Protein AF-A0A5C7HMF5-F1 (afdb_monomer_lite)

Radius of gyration: 19.84 Å; chains: 1; bounding box: 67×39×53 Å

Secondary structure (DSSP, 8-state):
-------------------------------------HHHHHHHHHHHHHHHHHHHHHHH---TTS-SHHHHHHHHHTT----HHHHHHHHHHHHHTT-HHHHHHHHHHHHHTSSSPPPHHHHHHHHHHHHHHT-HHHHHHHHHHHH--

Sequence (149 aa):
MKLVRLSSILHSIKSHFGLRNSLGVSSYSTTTATAERRGLTLTNKKWRNSMRLIYRKISLIGDPTVSIMPVLDQWVQDGGAIDKETLQVMIKELRSYKRFAHALQMSMWMTDQQFFMPSASDAAVRLDLISKVQGIEQAEDYFNSIQKN

Structure (mmCIF, N/CA/C/O backbone):
data_AF-A0A5C7HMF5-F1
#
_entry.id   AF-A0A5C7HMF5-F1
#
loop_
_atom_site.group_PDB
_atom_site.id
_atom_site.type_symbol
_atom_site.label_atom_id
_atom_site.label_alt_id
_atom_site.label_comp_id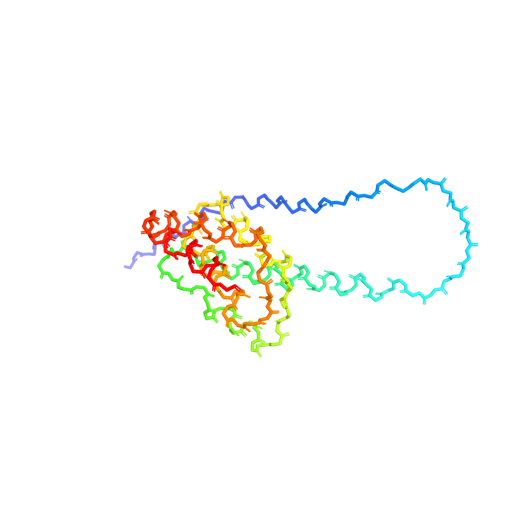
_atom_site.label_asym_id
_atom_site.label_entity_id
_atom_site.label_seq_id
_atom_site.pdbx_PDB_ins_code
_atom_site.Cartn_x
_atom_site.Cartn_y
_atom_site.Cartn_z
_atom_site.occupancy
_atom_site.B_iso_or_equiv
_atom_site.auth_seq_id
_atom_site.auth_comp_id
_atom_site.auth_asym_id
_atom_site.auth_atom_id
_atom_site.pdbx_PDB_model_num
ATOM 1 N N . MET A 1 1 ? -30.387 -2.457 -34.896 1.00 38.00 1 MET A N 1
ATOM 2 C CA . MET A 1 1 ? -29.025 -2.407 -34.320 1.00 38.00 1 MET A CA 1
ATOM 3 C C . MET A 1 1 ? -28.721 -0.969 -33.919 1.00 38.00 1 MET A C 1
ATOM 5 O O . MET A 1 1 ? -28.674 -0.116 -34.792 1.00 38.00 1 MET A O 1
ATOM 9 N N . LYS A 1 2 ? -28.614 -0.668 -32.618 1.00 31.98 2 LYS A N 1
ATOM 10 C CA . LYS A 1 2 ? -28.229 0.664 -32.122 1.00 31.98 2 LYS A CA 1
ATOM 11 C C . LYS A 1 2 ? -26.793 0.577 -31.612 1.00 31.98 2 LYS A C 1
ATOM 13 O O . LYS A 1 2 ? -26.534 -0.145 -30.656 1.00 31.98 2 LYS A O 1
ATOM 18 N N . LEU A 1 3 ? -25.875 1.280 -32.270 1.00 34.47 3 LEU A N 1
ATOM 19 C CA . LEU A 1 3 ? -24.513 1.470 -31.781 1.00 34.47 3 LEU A CA 1
ATOM 20 C C . LEU A 1 3 ? -24.549 2.551 -30.700 1.00 34.47 3 LEU A C 1
ATOM 22 O O . LEU A 1 3 ? -24.778 3.726 -30.987 1.00 34.47 3 LEU A O 1
ATOM 26 N N . VAL A 1 4 ? -24.365 2.138 -29.448 1.00 40.22 4 VAL A N 1
ATOM 27 C CA . VAL A 1 4 ? -24.187 3.046 -28.315 1.00 40.22 4 VAL A CA 1
ATOM 28 C C . VAL A 1 4 ? -22.772 3.614 -28.403 1.00 40.22 4 VAL A C 1
ATOM 30 O O . VAL A 1 4 ? -21.789 2.884 -28.295 1.00 40.22 4 VAL A O 1
ATOM 33 N N . ARG A 1 5 ? -22.665 4.926 -28.633 1.00 36.88 5 ARG A N 1
ATOM 34 C CA . ARG A 1 5 ? -21.407 5.666 -28.503 1.00 36.88 5 ARG A CA 1
ATOM 35 C C . ARG A 1 5 ? -21.054 5.765 -27.020 1.00 36.88 5 ARG A C 1
ATOM 37 O O . ARG A 1 5 ? -21.736 6.460 -26.276 1.00 36.88 5 ARG A O 1
ATOM 44 N N . LEU A 1 6 ? -19.981 5.099 -26.607 1.00 34.31 6 LEU A N 1
ATOM 45 C CA . LEU A 1 6 ? -19.361 5.317 -25.303 1.00 34.31 6 LEU A CA 1
ATOM 46 C C . LEU A 1 6 ? -18.400 6.505 -25.420 1.00 34.31 6 LEU A C 1
ATOM 48 O O . LEU A 1 6 ? -17.273 6.376 -25.891 1.00 34.31 6 LEU A O 1
ATOM 52 N N . SER A 1 7 ? -18.872 7.689 -25.035 1.00 33.53 7 SER A N 1
ATOM 53 C CA . SER A 1 7 ? -18.020 8.855 -24.812 1.00 33.53 7 SER A CA 1
ATOM 54 C C . SER A 1 7 ? -17.312 8.701 -23.465 1.00 33.53 7 SER A C 1
ATOM 56 O O . SER A 1 7 ? -17.879 9.004 -22.415 1.00 33.53 7 SER A O 1
ATOM 58 N N . SER A 1 8 ? -16.077 8.207 -23.485 1.00 39.16 8 SER A N 1
ATOM 59 C CA . SER A 1 8 ? -15.245 8.096 -22.286 1.00 39.16 8 SER A CA 1
ATOM 60 C C . SER A 1 8 ? -14.715 9.471 -21.884 1.00 39.16 8 SER A C 1
ATOM 62 O O . SER A 1 8 ? -13.862 10.051 -22.557 1.00 39.16 8 SER A O 1
ATOM 64 N N . ILE A 1 9 ? -15.229 9.989 -20.770 1.00 38.09 9 ILE A N 1
ATOM 65 C CA . ILE A 1 9 ? -14.771 11.218 -20.121 1.00 38.09 9 ILE A CA 1
ATOM 66 C C . ILE A 1 9 ? -13.374 10.958 -19.540 1.00 38.09 9 ILE A C 1
ATOM 68 O O . ILE A 1 9 ? -13.225 10.421 -18.441 1.00 38.09 9 ILE A O 1
ATOM 72 N N . LEU A 1 10 ? -12.337 11.328 -20.293 1.00 34.19 10 LEU A N 1
ATOM 73 C CA . LEU A 1 10 ? -10.957 11.359 -19.814 1.00 34.19 10 LEU A CA 1
ATOM 74 C C . LEU A 1 10 ? -10.835 12.424 -18.720 1.00 34.19 10 LEU A C 1
ATOM 76 O O . LEU A 1 10 ? -10.772 13.619 -19.003 1.00 34.19 10 LEU A O 1
ATOM 80 N N . HIS A 1 11 ? -10.792 11.993 -17.461 1.00 35.19 11 HIS A N 1
ATOM 81 C CA . HIS A 1 11 ? -10.411 12.881 -16.372 1.00 35.19 11 HIS A CA 1
ATOM 82 C C . HIS A 1 11 ? -8.910 13.170 -16.467 1.00 35.19 11 HIS A C 1
ATOM 84 O O . HIS A 1 11 ? -8.079 12.267 -16.559 1.00 35.19 11 HIS A O 1
ATOM 90 N N . SER A 1 12 ? -8.595 14.464 -16.490 1.00 35.22 12 SER A N 1
ATOM 91 C CA . SER A 1 12 ? -7.256 15.041 -16.576 1.00 35.22 12 SER A CA 1
ATOM 92 C C . SER A 1 12 ? -6.298 14.429 -15.547 1.00 35.22 12 SER A C 1
ATOM 94 O O . SER A 1 12 ? -6.429 14.632 -14.339 1.00 35.22 12 SER A O 1
ATOM 96 N N . ILE A 1 13 ? -5.308 13.683 -16.042 1.00 44.62 13 ILE A N 1
ATOM 97 C CA . ILE A 1 13 ? -4.207 13.119 -15.257 1.00 44.62 13 ILE A CA 1
ATOM 98 C C . ILE A 1 13 ? -3.181 14.237 -15.047 1.00 44.62 13 ILE A C 1
ATOM 100 O O . ILE A 1 13 ? -2.216 14.377 -15.800 1.00 44.62 13 ILE A O 1
ATOM 104 N N . LYS A 1 14 ? -3.404 15.078 -14.035 1.00 36.09 14 LYS A N 1
ATOM 105 C CA . LYS A 1 14 ? -2.409 16.057 -13.588 1.00 36.09 14 LYS A CA 1
ATOM 106 C C . LYS A 1 14 ? -1.314 15.305 -12.829 1.00 36.09 14 LYS A C 1
ATOM 108 O O . LYS A 1 14 ? -1.469 14.984 -11.655 1.00 36.09 14 LYS A O 1
ATOM 113 N N . SER A 1 15 ? -0.220 14.985 -13.518 1.00 38.25 15 SER A N 1
ATOM 114 C CA . SER A 1 15 ? 0.941 14.293 -12.953 1.00 38.25 15 SER A CA 1
ATOM 115 C C . SER A 1 15 ? 1.633 15.168 -11.903 1.00 38.25 15 SER A C 1
ATOM 117 O O . SER A 1 15 ? 2.471 16.004 -12.238 1.00 38.25 15 SER A O 1
ATOM 119 N N . HIS A 1 16 ? 1.303 14.973 -10.629 1.00 39.12 16 HIS A N 1
ATOM 120 C CA . HIS A 1 16 ? 1.986 15.611 -9.503 1.00 39.12 16 HIS A CA 1
ATOM 121 C C . HIS A 1 16 ? 3.164 14.741 -9.030 1.00 39.12 16 HIS A C 1
ATOM 123 O O . HIS A 1 16 ? 3.322 14.465 -7.843 1.00 39.12 16 HIS A O 1
ATOM 129 N N . PHE A 1 17 ? 4.005 14.303 -9.973 1.00 45.62 17 PHE A N 1
ATOM 130 C CA . PHE A 1 17 ? 5.252 13.579 -9.703 1.00 45.62 17 PHE A CA 1
ATOM 131 C C . PHE A 1 17 ? 6.327 14.579 -9.232 1.00 45.62 17 PHE A C 1
ATOM 133 O O . PHE A 1 17 ? 7.325 14.842 -9.898 1.00 45.62 17 PHE A O 1
ATOM 140 N N . GLY A 1 18 ? 6.074 15.217 -8.089 1.00 38.62 18 GLY A N 1
ATOM 141 C CA . GLY A 1 18 ? 7.021 16.094 -7.411 1.00 38.62 18 GLY A CA 1
ATOM 142 C C . GLY A 1 18 ? 7.997 15.259 -6.593 1.00 38.62 18 GLY A C 1
ATOM 143 O O . GLY A 1 18 ? 7.771 15.035 -5.406 1.00 38.62 18 GLY A O 1
ATOM 144 N N . LEU A 1 19 ? 9.070 14.781 -7.224 1.00 40.47 19 LEU A N 1
ATOM 145 C CA . LEU A 1 19 ? 10.213 14.231 -6.499 1.00 40.47 19 LEU A CA 1
ATOM 146 C C . LEU A 1 19 ? 10.908 15.383 -5.760 1.00 40.47 19 LEU A C 1
ATOM 148 O O . LEU A 1 19 ? 11.468 16.298 -6.363 1.00 40.47 19 LEU A O 1
ATOM 152 N N . ARG A 1 20 ? 10.806 15.350 -4.431 1.00 30.55 20 ARG A N 1
ATOM 153 C CA . ARG A 1 20 ? 11.464 16.258 -3.491 1.00 30.55 20 ARG A CA 1
ATOM 154 C C . ARG A 1 20 ? 12.972 15.999 -3.524 1.00 30.55 20 ARG A C 1
ATOM 156 O O . ARG A 1 20 ? 13.474 15.198 -2.746 1.00 30.55 20 ARG A O 1
ATOM 163 N N . ASN A 1 21 ? 13.696 16.704 -4.385 1.00 33.53 21 ASN A N 1
ATOM 164 C CA . ASN A 1 21 ? 15.145 16.829 -4.251 1.00 33.53 21 ASN A CA 1
ATOM 165 C C . ASN A 1 21 ? 15.426 17.903 -3.191 1.00 33.53 21 ASN A C 1
ATOM 167 O O . ASN A 1 21 ? 15.380 19.095 -3.476 1.00 33.53 21 ASN A O 1
ATOM 171 N N . SER A 1 22 ? 15.673 17.483 -1.951 1.00 39.97 22 SER A N 1
ATOM 172 C CA . SER A 1 22 ? 16.262 18.335 -0.916 1.00 39.97 22 SER A CA 1
ATOM 173 C C . SER A 1 22 ? 17.746 18.009 -0.839 1.00 39.97 22 SER A C 1
ATOM 175 O O . SER A 1 22 ? 18.133 17.072 -0.157 1.00 39.97 22 SER A O 1
ATOM 177 N N . LEU A 1 23 ? 18.559 18.764 -1.573 1.00 38.56 23 LEU A N 1
ATOM 178 C CA . LEU A 1 23 ? 19.998 18.869 -1.352 1.00 38.56 23 LEU A CA 1
ATOM 179 C C . LEU A 1 23 ? 20.384 20.312 -1.674 1.00 38.56 23 LEU A C 1
ATOM 181 O O . LEU A 1 23 ? 20.648 20.666 -2.821 1.00 38.56 23 LEU A O 1
ATOM 185 N N . GLY A 1 24 ? 20.355 21.158 -0.645 1.00 48.91 24 GLY A N 1
ATOM 186 C CA . GLY A 1 24 ? 21.153 22.372 -0.659 1.00 48.91 24 GLY A CA 1
ATOM 187 C C . GLY A 1 24 ? 22.611 21.939 -0.651 1.00 48.91 24 GLY A C 1
ATOM 188 O O . GLY A 1 24 ? 23.079 21.389 0.340 1.00 48.91 24 GLY A O 1
ATOM 189 N N . VAL A 1 25 ? 23.309 22.134 -1.765 1.00 42.47 25 VAL A N 1
ATOM 190 C CA . VAL A 1 25 ? 24.764 22.028 -1.807 1.00 42.47 25 VAL A CA 1
ATOM 191 C C . VAL A 1 25 ? 25.291 23.276 -2.489 1.00 42.47 25 VAL A C 1
ATOM 193 O O . VAL A 1 25 ? 24.978 23.579 -3.639 1.00 42.47 25 VAL A O 1
ATOM 196 N N . SER A 1 26 ? 26.025 24.014 -1.666 1.00 42.06 26 SER A N 1
ATOM 197 C CA . SER A 1 26 ? 26.725 25.259 -1.921 1.00 42.06 26 SER A CA 1
ATOM 198 C C . SER A 1 26 ? 27.609 25.194 -3.166 1.00 42.06 26 SER A C 1
ATOM 200 O O . SER A 1 26 ? 28.253 24.184 -3.452 1.00 42.06 26 SER A O 1
ATOM 202 N N . SER A 1 27 ? 27.644 26.304 -3.894 1.00 41.56 27 SER A N 1
ATOM 203 C CA . SER A 1 27 ? 28.477 26.523 -5.064 1.00 41.56 27 SER A CA 1
ATOM 204 C C . SER A 1 27 ? 29.955 26.634 -4.691 1.00 41.56 27 SER A C 1
ATOM 206 O O . SER A 1 27 ? 30.395 27.656 -4.170 1.00 41.56 27 SER A O 1
ATOM 208 N N . TYR A 1 28 ? 30.745 25.646 -5.088 1.00 36.12 28 TYR A N 1
ATOM 209 C CA . TYR A 1 28 ? 32.050 25.911 -5.680 1.00 36.12 28 TYR A CA 1
ATOM 210 C C . TYR A 1 28 ? 32.293 24.887 -6.787 1.00 36.12 28 TYR A C 1
ATOM 212 O O . TYR A 1 28 ? 32.192 23.678 -6.599 1.00 36.12 28 TYR A O 1
ATOM 220 N N . SER A 1 29 ? 32.530 25.406 -7.988 1.00 42.31 29 SER A N 1
ATOM 221 C CA . SER A 1 29 ? 32.950 24.613 -9.134 1.00 42.31 29 SER A CA 1
ATOM 222 C C . SER A 1 29 ? 34.463 24.469 -9.088 1.00 42.31 29 SER A C 1
ATOM 224 O O . SER A 1 29 ? 35.183 25.461 -8.994 1.00 42.31 29 SER A O 1
ATOM 226 N N . THR A 1 30 ? 34.953 23.243 -9.226 1.00 35.41 30 THR A N 1
ATOM 227 C CA . THR A 1 30 ? 36.311 22.988 -9.707 1.00 35.41 30 THR A CA 1
ATOM 228 C C . THR A 1 30 ? 36.239 21.861 -10.728 1.00 35.41 30 THR A C 1
ATOM 230 O O . THR A 1 30 ? 35.710 20.781 -10.477 1.00 35.41 30 THR A O 1
ATOM 233 N N . THR A 1 31 ? 36.680 22.184 -11.935 1.00 48.66 31 THR A N 1
ATOM 234 C CA . THR A 1 31 ? 36.706 21.359 -13.141 1.00 48.66 31 THR A CA 1
ATOM 235 C C . THR A 1 31 ? 37.789 20.286 -13.062 1.00 48.66 31 THR A C 1
ATOM 237 O O . THR A 1 31 ? 38.942 20.669 -12.929 1.00 48.66 31 THR A O 1
ATOM 240 N N . THR A 1 32 ? 37.468 18.998 -13.267 1.00 36.53 32 THR A N 1
ATOM 241 C CA . THR A 1 32 ? 38.287 18.081 -14.100 1.00 36.53 32 THR A CA 1
ATOM 242 C C . THR A 1 32 ? 37.575 16.756 -14.430 1.00 36.53 32 THR A C 1
ATOM 244 O O . THR A 1 32 ? 36.872 16.201 -13.595 1.00 36.53 32 THR A O 1
ATOM 247 N N . ALA A 1 33 ? 37.846 16.267 -15.648 1.00 31.28 33 ALA A N 1
ATOM 248 C CA . ALA A 1 33 ? 37.715 14.904 -16.188 1.00 31.28 33 ALA A CA 1
ATOM 249 C C . ALA A 1 33 ? 36.317 14.277 -16.424 1.00 31.28 33 ALA A C 1
ATOM 251 O O . ALA A 1 33 ? 35.602 13.804 -15.545 1.00 31.28 33 ALA A O 1
ATOM 252 N N . THR A 1 34 ? 36.003 14.217 -17.717 1.00 43.94 34 THR A N 1
ATOM 253 C CA . THR A 1 34 ? 34.952 13.473 -18.414 1.00 43.94 34 THR A CA 1
ATOM 254 C C . THR A 1 34 ? 35.155 11.957 -18.326 1.00 43.94 34 THR A C 1
ATOM 256 O O . THR A 1 34 ? 36.221 11.492 -18.710 1.00 43.94 34 THR A O 1
ATOM 259 N N . ALA A 1 35 ? 34.101 11.218 -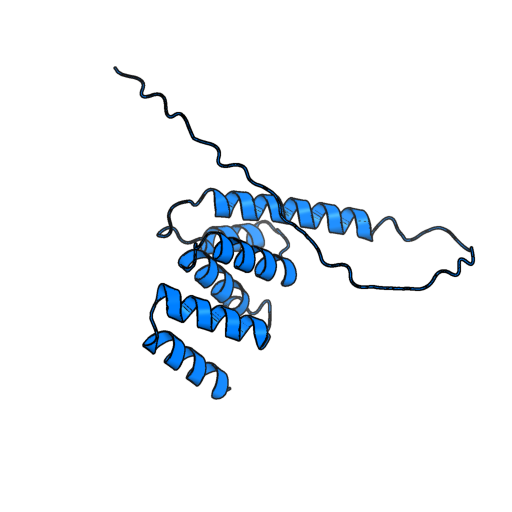17.940 1.00 42.38 35 ALA A N 1
ATOM 260 C CA . ALA A 1 35 ? 33.553 10.034 -18.641 1.00 42.38 35 ALA A CA 1
ATOM 261 C C . ALA A 1 35 ? 32.872 9.010 -17.705 1.00 42.38 35 ALA A C 1
ATOM 263 O O . ALA A 1 35 ? 33.300 7.873 -17.669 1.00 42.38 35 ALA A O 1
ATOM 264 N N . GLU A 1 36 ? 31.775 9.345 -17.003 1.00 43.06 36 GLU A N 1
ATOM 265 C CA . GLU A 1 36 ? 30.965 8.289 -16.334 1.00 43.06 36 GLU A CA 1
ATOM 266 C C . GLU A 1 36 ? 29.485 8.644 -16.050 1.00 43.06 36 GLU A C 1
ATOM 268 O O . GLU A 1 36 ? 28.758 7.907 -15.391 1.00 43.06 36 GLU A O 1
ATOM 273 N N . ARG A 1 37 ? 28.949 9.748 -16.597 1.00 44.88 37 ARG A N 1
ATOM 274 C CA . ARG A 1 37 ? 27.558 10.185 -16.307 1.00 44.88 37 ARG A CA 1
ATOM 275 C C . ARG A 1 37 ? 26.456 9.594 -17.198 1.00 44.88 37 ARG A C 1
ATOM 277 O O . ARG A 1 37 ? 25.280 9.867 -16.961 1.00 44.88 37 ARG A O 1
ATOM 284 N N . ARG A 1 38 ? 26.782 8.808 -18.231 1.00 45.19 38 ARG A N 1
ATOM 285 C CA . ARG A 1 38 ? 25.774 8.318 -19.201 1.00 45.19 38 ARG A CA 1
ATOM 286 C C . ARG A 1 38 ? 24.952 7.117 -18.703 1.00 45.19 38 ARG A C 1
ATOM 288 O O . ARG A 1 38 ? 23.845 6.923 -19.194 1.00 45.19 38 ARG A O 1
ATOM 295 N N . GLY A 1 39 ? 25.434 6.362 -17.711 1.00 43.50 39 GLY A N 1
ATOM 296 C CA . GLY A 1 39 ? 24.738 5.175 -17.189 1.00 43.50 39 GLY A CA 1
ATOM 297 C C . GLY A 1 39 ? 23.493 5.487 -16.345 1.00 43.50 39 GLY A C 1
ATOM 298 O O . GLY A 1 39 ? 22.443 4.883 -16.550 1.00 43.50 39 GLY A O 1
ATOM 299 N N . LEU A 1 40 ? 23.566 6.476 -15.442 1.00 43.62 40 LEU A N 1
ATOM 300 C CA . LEU A 1 40 ? 22.479 6.776 -14.493 1.00 43.62 40 LEU A CA 1
ATOM 301 C C . LEU A 1 40 ? 21.220 7.394 -15.132 1.00 43.62 40 LEU A C 1
ATOM 303 O O . LEU A 1 40 ? 20.115 7.223 -14.620 1.00 43.62 40 LEU A O 1
ATOM 307 N N . THR A 1 41 ? 21.351 8.143 -16.230 1.00 46.19 41 THR A N 1
ATOM 308 C CA . THR A 1 41 ? 20.203 8.837 -16.847 1.00 46.19 41 THR A CA 1
ATOM 309 C C . THR A 1 41 ? 19.336 7.895 -17.681 1.00 46.19 41 THR A C 1
ATOM 311 O O . THR A 1 41 ? 18.110 8.036 -17.694 1.00 46.19 41 THR A O 1
ATOM 314 N N . LEU A 1 42 ? 19.956 6.915 -18.347 1.00 50.38 42 LEU A N 1
ATOM 315 C CA . LEU A 1 42 ? 19.275 5.901 -19.154 1.00 50.38 42 LEU A CA 1
ATOM 316 C C . LEU A 1 42 ? 18.511 4.911 -18.279 1.00 50.38 42 LEU A C 1
ATOM 318 O O . LEU A 1 42 ? 17.356 4.610 -18.585 1.00 50.38 42 LEU A O 1
ATOM 322 N N . THR A 1 43 ? 19.108 4.470 -17.167 1.00 51.47 43 THR A N 1
ATOM 323 C CA . THR A 1 43 ? 18.419 3.621 -16.193 1.00 51.47 43 THR A CA 1
ATOM 324 C C . THR A 1 43 ? 17.242 4.388 -15.604 1.00 51.47 43 THR A C 1
ATOM 326 O O . THR A 1 43 ? 16.107 3.964 -15.791 1.00 51.47 43 THR A O 1
ATOM 329 N N . ASN A 1 44 ? 17.452 5.572 -15.015 1.00 57.06 44 ASN A N 1
ATOM 330 C CA . ASN A 1 44 ? 16.383 6.361 -14.382 1.00 57.06 44 ASN A CA 1
ATOM 331 C C . ASN A 1 44 ? 15.215 6.669 -15.346 1.00 57.06 44 ASN A C 1
ATOM 333 O O . ASN A 1 44 ? 14.048 6.533 -14.982 1.00 57.06 44 ASN A O 1
ATOM 337 N N . LYS A 1 45 ? 15.496 6.998 -16.616 1.00 62.34 45 LYS A N 1
ATOM 338 C CA . LYS A 1 45 ? 14.448 7.197 -17.634 1.00 62.34 45 LYS A CA 1
ATOM 339 C C . LYS A 1 45 ? 13.698 5.900 -17.965 1.00 62.34 45 LYS A C 1
ATOM 341 O O . LYS A 1 45 ? 12.477 5.940 -18.104 1.00 62.34 45 LYS A O 1
ATOM 346 N N . LYS A 1 46 ? 14.399 4.766 -18.072 1.00 61.16 46 LYS A N 1
ATOM 347 C CA . LYS A 1 46 ? 13.799 3.440 -18.298 1.00 61.16 46 LYS A CA 1
ATOM 348 C C . LYS A 1 46 ? 12.884 3.039 -17.135 1.00 61.16 46 LYS A C 1
ATOM 350 O O . LYS A 1 46 ? 11.751 2.647 -17.393 1.00 61.16 46 LYS A O 1
ATOM 355 N N . TRP A 1 47 ? 13.318 3.241 -15.888 1.00 56.56 47 TRP A N 1
ATOM 356 C CA . TRP A 1 47 ? 12.527 2.971 -14.678 1.00 56.56 47 TRP A CA 1
ATOM 357 C C . TRP A 1 47 ? 11.258 3.819 -14.616 1.00 56.56 47 TRP A C 1
ATOM 359 O O . TRP A 1 47 ? 10.170 3.272 -14.471 1.00 56.56 47 TRP A O 1
ATOM 369 N N . ARG A 1 48 ? 11.355 5.137 -14.849 1.00 63.94 48 ARG A N 1
ATOM 370 C CA . ARG A 1 48 ? 10.169 6.016 -14.911 1.00 63.94 48 ARG A CA 1
ATOM 371 C C . ARG A 1 48 ? 9.182 5.608 -16.004 1.00 63.94 48 ARG A C 1
ATOM 373 O O . ARG A 1 48 ? 7.974 5.753 -15.830 1.00 63.94 48 ARG A O 1
ATOM 380 N N . ASN A 1 49 ? 9.678 5.114 -17.135 1.00 70.00 49 ASN A N 1
ATOM 381 C CA . ASN A 1 49 ? 8.816 4.627 -18.207 1.00 70.00 49 ASN A CA 1
ATOM 382 C C . ASN A 1 49 ? 8.131 3.314 -17.809 1.00 70.00 49 ASN A C 1
ATOM 384 O O . ASN A 1 49 ? 6.913 3.229 -17.934 1.00 70.00 49 ASN A O 1
ATOM 388 N N . SER A 1 50 ? 8.878 2.347 -17.262 1.00 69.25 50 SER A N 1
ATOM 389 C CA . SER A 1 50 ? 8.334 1.123 -16.648 1.00 69.25 50 SER A CA 1
ATOM 390 C C . SER A 1 50 ? 7.231 1.445 -15.642 1.00 69.25 50 SER A C 1
ATOM 392 O O . SER A 1 50 ? 6.139 0.885 -15.701 1.00 69.25 50 SER A O 1
ATOM 394 N N . MET A 1 51 ? 7.487 2.437 -14.790 1.00 70.69 51 MET A N 1
ATOM 395 C CA . MET A 1 51 ? 6.563 2.914 -13.770 1.00 70.69 51 MET A CA 1
ATOM 396 C C . MET A 1 51 ? 5.243 3.374 -14.321 1.00 70.69 51 MET A C 1
ATOM 398 O O . MET A 1 51 ? 4.167 2.961 -13.898 1.00 70.69 51 MET A O 1
ATOM 402 N N . ARG A 1 52 ? 5.336 4.230 -15.328 1.00 74.31 52 ARG A N 1
ATOM 403 C CA . ARG A 1 52 ? 4.167 4.785 -15.970 1.00 74.31 52 ARG A CA 1
ATOM 404 C C . ARG A 1 52 ? 3.358 3.700 -16.672 1.00 74.31 52 ARG A C 1
ATOM 406 O O . ARG A 1 52 ? 2.141 3.822 -16.744 1.00 74.31 52 ARG A O 1
ATOM 413 N N . LEU A 1 53 ? 4.009 2.658 -17.189 1.00 79.69 53 LEU A N 1
ATOM 414 C CA . LEU A 1 53 ? 3.338 1.547 -17.859 1.00 79.69 53 LEU A CA 1
ATOM 415 C C . LEU A 1 53 ? 2.567 0.672 -16.869 1.00 79.69 53 LEU A C 1
ATOM 417 O O . LEU A 1 53 ? 1.381 0.432 -17.098 1.00 79.69 53 LEU A O 1
ATOM 421 N N . ILE A 1 54 ? 3.194 0.246 -15.769 1.00 80.06 54 ILE A N 1
ATOM 422 C CA . ILE A 1 54 ? 2.516 -0.582 -14.763 1.00 80.06 54 ILE A CA 1
ATOM 423 C C . ILE A 1 54 ? 1.413 0.207 -14.051 1.00 80.06 54 ILE A C 1
ATOM 425 O O . ILE A 1 54 ? 0.284 -0.271 -13.949 1.00 80.06 54 ILE A O 1
ATOM 429 N N . TYR A 1 55 ? 1.675 1.470 -13.699 1.00 77.94 55 TYR A N 1
ATOM 430 C CA . TYR A 1 55 ? 0.663 2.347 -13.121 1.00 77.94 55 TYR A CA 1
ATOM 431 C C . TYR A 1 55 ? -0.510 2.560 -14.076 1.00 77.94 55 TYR A C 1
ATOM 433 O O . TYR A 1 55 ? -1.661 2.520 -13.658 1.00 77.94 55 TYR A O 1
ATOM 441 N N . ARG A 1 56 ? -0.258 2.728 -15.382 1.00 79.56 56 ARG A N 1
ATOM 442 C CA . ARG A 1 56 ? -1.333 2.842 -16.376 1.00 79.56 56 ARG A CA 1
ATOM 443 C C . ARG A 1 56 ? -2.172 1.567 -16.444 1.00 79.56 56 ARG A C 1
ATOM 445 O O . ARG A 1 56 ? -3.390 1.682 -16.506 1.00 79.56 56 ARG A O 1
ATOM 452 N N . LYS A 1 57 ? -1.560 0.378 -16.397 1.00 80.00 57 LYS A N 1
ATOM 453 C CA . LYS A 1 57 ? -2.297 -0.899 -16.344 1.00 80.00 57 LYS A CA 1
ATOM 454 C C . LYS A 1 57 ? -3.185 -0.979 -15.095 1.00 80.00 57 LYS A C 1
ATOM 456 O O . LYS A 1 57 ? -4.363 -1.286 -15.214 1.00 80.00 57 LYS A O 1
ATOM 461 N N . ILE A 1 58 ? -2.651 -0.620 -13.928 1.00 79.31 58 ILE A N 1
ATOM 462 C CA . ILE A 1 58 ? -3.382 -0.621 -12.648 1.00 79.31 58 ILE A CA 1
ATOM 463 C C . ILE A 1 58 ? -4.479 0.457 -12.616 1.00 79.31 58 ILE A C 1
ATOM 465 O O . ILE A 1 58 ? -5.573 0.245 -12.100 1.00 79.31 58 ILE A O 1
ATOM 469 N N . SER A 1 59 ? -4.216 1.624 -13.199 1.00 73.44 59 SER A N 1
ATOM 470 C CA . SER A 1 59 ? -5.167 2.733 -13.276 1.00 73.44 59 SER A CA 1
ATOM 471 C C . SER A 1 59 ? -6.375 2.385 -14.151 1.00 73.44 59 SER A C 1
ATOM 473 O O . SER A 1 59 ? -7.496 2.739 -13.790 1.00 73.44 59 SER A O 1
ATOM 475 N N . LEU A 1 60 ? -6.164 1.629 -15.240 1.00 75.06 60 LEU A N 1
ATOM 476 C CA . LEU A 1 60 ? -7.234 1.106 -16.100 1.00 75.06 60 LEU A CA 1
ATOM 477 C C . LEU A 1 60 ? -8.151 0.113 -15.380 1.00 75.06 60 LEU A C 1
ATOM 479 O O . LEU A 1 60 ? -9.314 -0.017 -15.758 1.00 75.06 60 LEU A O 1
ATOM 483 N N . ILE A 1 61 ? -7.655 -0.548 -14.333 1.00 77.12 61 ILE A N 1
ATOM 484 C CA . ILE A 1 61 ? -8.485 -1.329 -13.420 1.00 77.12 61 ILE A CA 1
ATOM 485 C C . ILE A 1 61 ? -9.255 -0.322 -12.563 1.00 77.12 61 ILE A C 1
ATOM 487 O O . ILE A 1 61 ? -8.824 0.066 -11.486 1.00 77.12 61 ILE A O 1
ATOM 491 N N . GLY A 1 62 ? -10.341 0.224 -13.105 1.00 64.50 62 GLY A N 1
ATOM 492 C CA . GLY A 1 62 ? -11.184 1.201 -12.409 1.00 64.50 62 GLY A CA 1
ATOM 493 C C . GLY A 1 62 ? -12.075 0.564 -11.343 1.00 64.50 62 GLY A C 1
ATOM 494 O O . GLY A 1 62 ? -12.504 1.249 -10.417 1.00 64.50 62 GLY A O 1
ATOM 495 N N . ASP A 1 63 ? -12.323 -0.739 -11.464 1.00 73.88 63 ASP A N 1
ATOM 496 C CA . ASP A 1 63 ? -13.173 -1.503 -10.561 1.00 73.88 63 ASP A CA 1
ATOM 497 C C . ASP A 1 63 ? -12.398 -1.911 -9.291 1.00 73.88 63 ASP A C 1
ATOM 499 O O . ASP A 1 63 ? -11.393 -2.613 -9.404 1.00 73.88 63 ASP A O 1
ATOM 503 N N . PRO A 1 64 ? -12.828 -1.490 -8.084 1.00 69.12 64 PRO A N 1
ATOM 504 C CA . PRO A 1 64 ? -12.197 -1.853 -6.812 1.00 69.12 64 PRO A CA 1
ATOM 505 C C . PRO A 1 64 ? -12.247 -3.345 -6.465 1.00 69.12 64 PRO A C 1
ATOM 507 O O . PRO A 1 64 ? -11.537 -3.756 -5.550 1.00 69.12 64 PRO A O 1
ATOM 510 N N . THR A 1 65 ? -13.074 -4.138 -7.150 1.00 72.50 65 THR A N 1
ATOM 511 C CA . THR A 1 65 ? -13.227 -5.581 -6.902 1.00 72.50 65 THR A CA 1
ATOM 512 C C . THR A 1 65 ? -12.181 -6.429 -7.624 1.00 72.50 65 THR A C 1
ATOM 514 O O . THR A 1 65 ? -11.928 -7.571 -7.239 1.00 72.50 65 THR A O 1
ATOM 517 N N . VAL A 1 66 ? -11.537 -5.876 -8.654 1.00 80.56 66 VAL A N 1
ATOM 518 C CA . VAL A 1 66 ? -10.553 -6.593 -9.464 1.00 80.56 66 VAL A CA 1
ATOM 519 C C . VAL A 1 66 ? -9.186 -6.526 -8.788 1.00 80.56 66 VAL A C 1
ATOM 521 O O . VAL A 1 66 ? -8.661 -5.452 -8.505 1.00 80.56 66 VAL A O 1
ATOM 524 N N . SER A 1 67 ? -8.582 -7.690 -8.546 1.00 81.56 67 SER A N 1
ATOM 525 C CA . SER A 1 67 ? -7.257 -7.767 -7.929 1.00 81.56 67 SER A CA 1
ATOM 526 C C . SER A 1 67 ? -6.164 -7.255 -8.865 1.00 81.56 67 SER A C 1
ATOM 528 O O . SER A 1 67 ? -6.079 -7.649 -10.028 1.00 81.56 67 SER A O 1
ATOM 530 N N . ILE A 1 68 ? -5.278 -6.415 -8.331 1.00 83.81 68 ILE A N 1
ATOM 531 C CA . ILE A 1 68 ? -4.083 -5.929 -9.041 1.00 83.81 68 ILE A CA 1
ATOM 532 C C . ILE A 1 68 ? -2.867 -6.840 -8.867 1.00 83.81 68 ILE A C 1
ATOM 534 O O . ILE A 1 68 ? -1.880 -6.659 -9.577 1.00 83.81 68 ILE A O 1
ATOM 538 N N . MET A 1 69 ? -2.924 -7.820 -7.958 1.00 84.81 69 MET A N 1
ATOM 539 C CA . MET A 1 69 ? -1.794 -8.719 -7.691 1.00 84.81 69 MET A CA 1
ATOM 540 C C . MET A 1 69 ? -1.337 -9.492 -8.939 1.00 84.81 69 MET A C 1
ATOM 542 O O . MET A 1 69 ? -0.149 -9.419 -9.240 1.00 84.81 69 MET A O 1
ATOM 546 N N . PRO A 1 70 ? -2.230 -10.089 -9.762 1.00 85.38 70 PRO A N 1
ATOM 547 C CA . PRO A 1 70 ? -1.807 -10.802 -10.971 1.00 85.38 70 PRO A CA 1
ATOM 548 C C . PRO A 1 70 ? -1.079 -9.908 -11.981 1.00 85.38 70 PRO A C 1
ATOM 550 O O . PRO A 1 70 ? -0.217 -10.368 -12.722 1.00 85.38 70 PRO A O 1
ATOM 553 N N . VAL A 1 71 ? -1.407 -8.611 -12.016 1.00 85.94 71 VAL A N 1
ATOM 554 C CA . VAL A 1 71 ? -0.741 -7.644 -12.900 1.00 85.94 71 VAL A CA 1
ATOM 555 C C . VAL A 1 71 ? 0.681 -7.355 -12.426 1.00 85.94 71 VAL A C 1
ATOM 557 O O . VAL A 1 71 ? 1.577 -7.208 -13.257 1.00 85.94 71 VAL A O 1
ATOM 560 N N . LEU A 1 72 ? 0.885 -7.270 -11.108 1.00 83.81 72 LEU A N 1
ATOM 561 C CA . LEU A 1 72 ? 2.206 -7.102 -10.504 1.00 83.81 72 LEU A CA 1
ATOM 562 C C . LEU A 1 72 ? 3.052 -8.367 -10.682 1.00 83.81 72 LEU A C 1
ATOM 564 O O . LEU A 1 72 ? 4.204 -8.268 -11.098 1.00 83.81 72 LEU A O 1
ATOM 568 N N . ASP A 1 73 ? 2.467 -9.543 -10.451 1.00 85.75 73 ASP A N 1
ATOM 569 C CA . ASP A 1 73 ? 3.145 -10.829 -10.627 1.00 85.75 73 ASP A CA 1
ATOM 570 C C . ASP A 1 73 ? 3.583 -11.031 -12.080 1.00 85.75 73 ASP A C 1
ATOM 572 O O . ASP A 1 73 ? 4.754 -11.307 -12.337 1.00 85.75 73 ASP A O 1
ATOM 576 N N . GLN A 1 74 ? 2.681 -10.804 -13.042 1.00 86.00 74 GLN A N 1
ATOM 577 C CA . GLN A 1 74 ? 3.012 -10.883 -14.467 1.00 86.00 74 GLN A CA 1
ATOM 578 C C . GLN A 1 74 ? 4.132 -9.905 -14.836 1.00 86.00 74 GLN A C 1
ATOM 580 O O . GLN A 1 74 ? 5.018 -10.237 -15.613 1.00 86.00 74 GLN A O 1
ATOM 585 N N . TRP A 1 75 ? 4.125 -8.697 -14.270 1.00 84.50 75 TRP A N 1
ATOM 586 C CA . TRP A 1 75 ? 5.165 -7.713 -14.549 1.00 84.50 75 TRP A CA 1
ATOM 587 C C . TRP A 1 75 ? 6.547 -8.170 -14.082 1.00 84.50 75 TRP A C 1
ATOM 589 O O . TRP A 1 75 ? 7.519 -8.008 -14.818 1.00 84.50 75 TRP A O 1
ATOM 599 N N . VAL A 1 76 ? 6.640 -8.749 -12.883 1.00 82.69 76 VAL A N 1
ATOM 600 C CA . VAL A 1 76 ? 7.898 -9.318 -12.381 1.00 82.69 76 VAL A CA 1
ATOM 601 C C . VAL A 1 76 ? 8.328 -10.515 -13.233 1.00 82.69 76 VAL A C 1
ATOM 603 O O . VAL A 1 76 ? 9.503 -10.611 -13.585 1.00 82.69 76 VAL A O 1
ATOM 606 N N . GLN A 1 77 ? 7.387 -11.383 -13.626 1.00 84.62 77 GLN A N 1
ATOM 607 C CA . GLN A 1 77 ? 7.650 -12.522 -14.518 1.00 84.62 77 GLN A CA 1
ATOM 608 C C . GLN A 1 77 ? 8.179 -12.086 -15.891 1.00 84.62 77 GLN A C 1
ATOM 610 O O . GLN A 1 77 ? 9.100 -12.707 -16.417 1.00 84.62 77 GLN A O 1
ATOM 615 N N . ASP A 1 78 ? 7.673 -10.978 -16.434 1.00 83.25 78 ASP A N 1
ATOM 616 C CA . ASP A 1 78 ? 8.127 -10.388 -17.700 1.00 83.25 78 ASP A CA 1
ATOM 617 C C . ASP A 1 78 ? 9.534 -9.743 -17.595 1.00 83.25 78 ASP A C 1
ATOM 619 O O . ASP A 1 78 ? 10.010 -9.103 -18.537 1.00 83.25 78 ASP A O 1
ATOM 623 N N . GLY A 1 79 ? 10.213 -9.861 -16.445 1.00 78.00 79 GLY A N 1
ATOM 624 C CA . GLY A 1 79 ? 11.502 -9.216 -16.168 1.00 78.00 79 GLY A CA 1
ATOM 625 C C . GLY A 1 79 ? 11.375 -7.714 -15.899 1.00 78.00 79 GLY A C 1
ATOM 626 O O . GLY A 1 79 ? 12.355 -6.963 -15.973 1.00 78.00 79 GLY A O 1
ATOM 627 N N . GLY A 1 80 ? 10.158 -7.252 -15.618 1.00 78.44 80 GLY A N 1
ATOM 628 C CA . GLY A 1 80 ? 9.862 -5.882 -15.258 1.00 78.44 80 GLY A CA 1
ATOM 629 C C . GLY A 1 80 ? 10.408 -5.571 -13.875 1.00 78.44 80 GLY A C 1
ATOM 630 O O . GLY A 1 80 ? 9.979 -6.121 -12.865 1.00 78.44 80 GLY A O 1
ATOM 631 N N . ALA A 1 81 ? 11.357 -4.649 -13.819 1.00 74.06 81 ALA A N 1
ATOM 632 C CA . ALA A 1 81 ? 11.976 -4.301 -12.559 1.00 74.06 81 ALA A CA 1
ATOM 633 C C . ALA A 1 81 ? 11.101 -3.305 -11.770 1.00 74.06 81 ALA A C 1
ATOM 635 O O . ALA A 1 81 ? 10.557 -2.350 -12.337 1.00 74.06 81 ALA A O 1
ATOM 636 N N . ILE A 1 82 ? 10.945 -3.570 -10.471 1.00 77.25 82 ILE A N 1
ATOM 637 C CA . ILE A 1 82 ? 10.127 -2.802 -9.528 1.00 77.25 82 ILE A CA 1
ATOM 638 C C . ILE A 1 82 ? 11.007 -2.443 -8.329 1.00 77.25 82 ILE A C 1
ATOM 640 O O . ILE A 1 82 ? 11.586 -3.324 -7.700 1.00 77.25 82 ILE A O 1
ATOM 644 N N . ASP A 1 83 ? 11.105 -1.153 -8.020 1.00 79.31 83 ASP A N 1
ATOM 645 C CA . ASP A 1 83 ? 11.782 -0.636 -6.831 1.00 79.31 83 ASP A CA 1
ATOM 646 C C . ASP A 1 83 ? 10.789 -0.308 -5.703 1.00 79.31 83 ASP A C 1
ATOM 648 O O . ASP A 1 83 ? 9.584 -0.139 -5.916 1.00 79.31 83 ASP A O 1
ATOM 652 N N . LYS A 1 84 ? 11.292 -0.233 -4.470 1.00 82.56 84 LYS A N 1
ATOM 653 C CA . LYS A 1 84 ? 10.472 0.022 -3.280 1.00 82.56 84 LYS A CA 1
ATOM 654 C C . LYS A 1 84 ? 9.846 1.415 -3.314 1.00 82.56 84 LYS A C 1
ATOM 656 O O . LYS A 1 84 ? 8.661 1.575 -3.021 1.00 82.56 84 LYS A O 1
ATOM 661 N N . GLU A 1 85 ? 10.626 2.420 -3.692 1.00 81.88 85 GLU A N 1
ATOM 662 C CA . GLU A 1 85 ? 10.230 3.830 -3.697 1.00 81.88 85 GLU A CA 1
ATOM 663 C C . GLU A 1 85 ? 9.060 4.061 -4.660 1.00 81.88 85 GLU A C 1
ATOM 665 O O . GLU A 1 85 ? 8.058 4.700 -4.343 1.00 81.88 85 GLU A O 1
ATOM 670 N N . THR A 1 86 ? 9.159 3.455 -5.828 1.00 81.38 86 THR A N 1
ATOM 671 C CA . THR A 1 86 ? 8.111 3.287 -6.830 1.00 81.38 86 THR A CA 1
ATOM 672 C C . THR A 1 86 ? 6.787 2.756 -6.293 1.00 81.38 86 THR A C 1
ATOM 674 O O . THR A 1 86 ? 5.731 3.340 -6.558 1.00 81.38 86 THR A O 1
ATOM 677 N N . LEU A 1 87 ? 6.818 1.669 -5.516 1.00 85.12 87 LEU A N 1
ATOM 678 C CA . LEU A 1 87 ? 5.610 1.056 -4.969 1.00 85.12 87 LEU A CA 1
ATOM 679 C C . LEU A 1 87 ? 4.982 1.995 -3.945 1.00 85.12 87 LEU A C 1
ATOM 681 O O . LEU A 1 87 ? 3.774 2.218 -3.978 1.00 85.12 87 LEU A O 1
ATOM 685 N N . GLN A 1 88 ? 5.805 2.620 -3.101 1.00 87.12 88 GLN A N 1
ATOM 686 C CA . GLN A 1 88 ? 5.355 3.620 -2.135 1.00 87.12 88 GLN A CA 1
ATOM 687 C C . GLN A 1 88 ? 4.689 4.822 -2.821 1.00 87.12 88 GLN A C 1
ATOM 689 O O . GLN A 1 88 ? 3.640 5.290 -2.366 1.00 87.12 88 GLN A O 1
ATOM 694 N N . VAL A 1 89 ? 5.254 5.314 -3.931 1.00 85.19 89 VAL A N 1
ATOM 695 C CA . VAL A 1 89 ? 4.659 6.406 -4.717 1.00 85.19 89 VAL A CA 1
ATOM 696 C C . VAL A 1 89 ? 3.305 5.987 -5.288 1.00 85.19 89 VAL A C 1
ATOM 698 O O . VAL A 1 89 ? 2.328 6.717 -5.121 1.00 85.19 89 VAL A O 1
ATOM 701 N N . MET A 1 90 ? 3.206 4.799 -5.884 1.00 85.38 90 MET A N 1
ATOM 702 C CA . MET A 1 90 ? 1.935 4.307 -6.420 1.00 85.38 90 MET A CA 1
ATOM 703 C C . MET A 1 90 ? 0.880 4.079 -5.328 1.00 85.38 90 MET A C 1
ATOM 705 O O . MET A 1 90 ? -0.274 4.462 -5.511 1.00 85.38 90 MET A O 1
ATOM 709 N N . ILE A 1 91 ? 1.259 3.543 -4.162 1.00 88.75 91 ILE A N 1
ATOM 710 C CA . ILE A 1 91 ? 0.365 3.412 -2.997 1.00 88.75 91 ILE A CA 1
ATOM 711 C C . ILE A 1 91 ? -0.147 4.792 -2.563 1.00 88.75 91 ILE A C 1
ATOM 713 O O . ILE A 1 91 ? -1.338 4.961 -2.290 1.00 88.75 91 ILE A O 1
ATOM 717 N N . LYS A 1 92 ? 0.727 5.805 -2.527 1.00 88.06 92 LYS A N 1
ATOM 718 C CA . LYS A 1 92 ? 0.349 7.182 -2.183 1.00 88.06 92 LYS A CA 1
ATOM 719 C C . LYS A 1 92 ? -0.637 7.778 -3.189 1.00 88.06 92 LYS A C 1
ATOM 721 O O . LYS A 1 92 ? -1.588 8.438 -2.772 1.00 88.06 92 LYS A O 1
ATOM 726 N N . GLU A 1 93 ? -0.442 7.538 -4.482 1.00 85.06 93 GLU A N 1
ATOM 727 C CA . GLU A 1 93 ? -1.383 7.971 -5.521 1.00 85.06 93 GLU A CA 1
ATOM 728 C C . GLU A 1 93 ? -2.726 7.243 -5.405 1.00 85.06 93 GLU A C 1
ATOM 730 O O . GLU A 1 93 ? -3.776 7.876 -5.397 1.00 85.06 93 GLU A O 1
ATOM 735 N N . LEU A 1 94 ? -2.735 5.923 -5.224 1.00 87.31 94 LEU A N 1
ATOM 736 C CA . LEU A 1 94 ? -3.984 5.183 -5.022 1.00 87.31 94 LEU A CA 1
ATOM 737 C C . LEU A 1 94 ? -4.755 5.690 -3.792 1.00 87.31 94 LEU A C 1
ATOM 739 O O . LEU A 1 94 ? -5.980 5.821 -3.844 1.00 87.31 94 LEU A O 1
ATOM 743 N N . ARG A 1 95 ? -4.049 6.063 -2.716 1.00 89.31 95 ARG A N 1
ATOM 744 C CA . ARG A 1 95 ? -4.648 6.708 -1.536 1.00 89.31 95 ARG A CA 1
ATOM 745 C C . ARG A 1 95 ? -5.237 8.084 -1.845 1.00 89.31 95 ARG A C 1
ATOM 747 O O . ARG A 1 95 ? -6.321 8.378 -1.344 1.00 89.31 95 ARG A O 1
ATOM 754 N N . SER A 1 96 ? -4.582 8.917 -2.660 1.00 86.12 96 SER A N 1
ATOM 755 C CA . SER A 1 96 ? -5.123 10.239 -3.025 1.00 86.12 96 SER A CA 1
ATOM 756 C C . SER A 1 96 ? -6.395 10.127 -3.873 1.00 86.12 96 SER A C 1
ATOM 758 O O . SER A 1 96 ? -7.319 10.919 -3.697 1.00 86.12 96 SER A O 1
ATOM 760 N N . TYR A 1 97 ? -6.495 9.083 -4.700 1.00 84.94 97 TYR A N 1
ATOM 761 C CA . TYR A 1 97 ? -7.704 8.737 -5.454 1.00 84.94 97 TYR A CA 1
ATOM 762 C C . TYR A 1 97 ? -8.742 7.936 -4.650 1.00 84.94 97 TYR A C 1
ATOM 764 O O . TYR A 1 97 ? -9.722 7.468 -5.224 1.00 84.94 97 TYR A O 1
ATOM 772 N N . LYS A 1 98 ? -8.549 7.763 -3.332 1.00 87.25 98 LYS A N 1
ATOM 773 C CA . LYS A 1 98 ? -9.423 6.978 -2.436 1.00 87.25 98 LYS A CA 1
ATOM 774 C C . LYS A 1 98 ? -9.617 5.512 -2.856 1.00 87.25 98 LYS A C 1
ATOM 776 O O . LYS A 1 98 ? -10.576 4.861 -2.452 1.00 87.25 98 LYS A O 1
ATOM 781 N N . ARG A 1 99 ? -8.687 4.953 -3.632 1.00 88.50 99 ARG A N 1
ATOM 782 C CA . ARG A 1 99 ? -8.675 3.541 -4.042 1.00 88.50 99 ARG A CA 1
ATOM 783 C C . ARG A 1 99 ? -7.980 2.687 -2.979 1.00 88.50 99 ARG A C 1
ATOM 785 O O . ARG A 1 99 ? -6.921 2.112 -3.226 1.00 88.50 99 ARG A O 1
ATOM 792 N N . PHE A 1 100 ? -8.563 2.624 -1.783 1.00 91.00 100 PHE A N 1
ATOM 793 C CA . PHE A 1 100 ? -7.921 2.004 -0.617 1.00 91.00 100 PHE A CA 1
ATOM 794 C C . PHE A 1 100 ? -7.727 0.488 -0.755 1.00 91.00 100 PHE A C 1
ATOM 796 O O . PHE A 1 100 ? -6.667 -0.002 -0.385 1.00 91.00 100 PHE A O 1
ATOM 803 N N . ALA A 1 101 ? -8.676 -0.239 -1.358 1.00 90.75 101 ALA A N 1
ATOM 804 C CA . ALA A 1 101 ? -8.559 -1.689 -1.574 1.00 90.75 101 ALA A CA 1
ATOM 805 C C . ALA A 1 101 ? -7.341 -2.049 -2.442 1.00 90.75 101 ALA A C 1
ATOM 807 O O . ALA A 1 101 ? -6.514 -2.878 -2.072 1.00 90.75 101 ALA A O 1
ATOM 808 N N . HIS A 1 102 ? -7.173 -1.336 -3.554 1.00 90.19 102 HIS A N 1
ATOM 809 C CA . HIS A 1 102 ? -6.011 -1.467 -4.426 1.00 90.19 102 HIS A CA 1
ATOM 810 C C . HIS A 1 102 ? -4.708 -1.088 -3.715 1.00 90.19 102 HIS A C 1
ATOM 812 O O . HIS A 1 102 ? -3.719 -1.808 -3.795 1.00 90.19 102 HIS A O 1
ATOM 818 N N . ALA A 1 103 ? -4.697 0.030 -2.986 1.00 91.62 103 ALA A N 1
ATOM 819 C CA . ALA A 1 103 ? -3.522 0.431 -2.220 1.00 91.62 103 ALA A CA 1
ATOM 820 C C . ALA A 1 103 ? -3.132 -0.633 -1.178 1.00 91.62 103 ALA A C 1
ATOM 822 O O . ALA A 1 103 ? -1.944 -0.903 -1.002 1.00 91.62 103 ALA A O 1
ATOM 823 N N . LEU A 1 104 ? -4.117 -1.264 -0.527 1.00 92.94 104 LEU A N 1
ATOM 824 C CA . LEU A 1 104 ? -3.897 -2.347 0.428 1.00 92.94 104 LEU A CA 1
ATOM 825 C C . LEU A 1 104 ? -3.269 -3.567 -0.251 1.00 92.94 104 LEU A C 1
ATOM 827 O O . LEU A 1 104 ? -2.225 -4.021 0.212 1.00 92.94 104 LEU A O 1
ATOM 831 N N . GLN A 1 105 ? -3.833 -4.026 -1.373 1.00 91.31 105 GLN A N 1
ATOM 832 C CA . GLN A 1 105 ? -3.294 -5.143 -2.162 1.00 91.31 105 GLN A CA 1
ATOM 833 C C . GLN A 1 105 ? -1.843 -4.897 -2.590 1.00 91.31 105 GLN A C 1
ATOM 835 O O . GLN A 1 105 ? -0.995 -5.769 -2.427 1.00 91.31 105 GLN A O 1
ATOM 840 N N . MET A 1 106 ? -1.532 -3.691 -3.075 1.00 89.31 106 MET A N 1
ATOM 841 C CA . MET A 1 106 ? -0.157 -3.308 -3.409 1.00 89.31 106 MET A CA 1
ATOM 842 C C . MET A 1 106 ? 0.760 -3.307 -2.194 1.00 89.31 106 MET A C 1
ATOM 844 O O . MET A 1 106 ? 1.900 -3.758 -2.290 1.00 89.31 106 MET A O 1
ATOM 848 N N . SER A 1 107 ? 0.272 -2.807 -1.055 1.00 90.44 107 SER A N 1
ATOM 849 C CA . SER A 1 107 ? 1.054 -2.833 0.172 1.00 90.44 107 SER A CA 1
ATOM 850 C C . SER A 1 107 ? 1.368 -4.272 0.570 1.00 90.44 107 SER A C 1
ATOM 852 O O . SER A 1 107 ? 2.526 -4.544 0.839 1.00 90.44 107 SER A O 1
ATOM 854 N N . MET A 1 108 ? 0.395 -5.190 0.564 1.00 89.44 108 MET A N 1
ATOM 855 C CA . MET A 1 108 ? 0.588 -6.599 0.933 1.00 89.44 108 MET A CA 1
ATOM 856 C C . MET A 1 108 ? 1.567 -7.289 -0.015 1.00 89.44 108 MET A C 1
ATOM 858 O O . MET A 1 108 ? 2.570 -7.833 0.435 1.00 89.44 108 MET A O 1
ATOM 862 N N . TRP A 1 109 ? 1.368 -7.129 -1.326 1.00 88.69 109 TRP A N 1
ATOM 863 C CA . TRP A 1 109 ? 2.260 -7.674 -2.350 1.00 88.69 109 TRP A CA 1
ATOM 864 C C . TRP A 1 109 ? 3.730 -7.284 -2.127 1.00 88.69 109 TRP A C 1
ATOM 866 O O . TRP A 1 109 ? 4.626 -8.112 -2.275 1.00 88.69 109 TRP A O 1
ATOM 876 N N . MET A 1 110 ? 3.980 -6.040 -1.700 1.00 83.81 110 MET A N 1
ATOM 877 C CA . MET A 1 110 ? 5.325 -5.539 -1.408 1.00 83.81 110 MET A CA 1
ATOM 878 C C . MET A 1 110 ? 6.037 -6.303 -0.275 1.00 83.81 110 MET A C 1
ATOM 880 O O . MET A 1 110 ? 7.263 -6.386 -0.302 1.00 83.81 110 MET A O 1
ATOM 884 N N . THR A 1 111 ? 5.311 -6.846 0.710 1.00 78.06 111 THR A N 1
ATOM 885 C CA . THR A 1 111 ? 5.912 -7.627 1.812 1.00 78.06 111 THR A CA 1
ATOM 886 C C . THR A 1 111 ? 5.820 -9.128 1.624 1.00 78.06 111 THR A C 1
ATOM 888 O O . THR A 1 111 ? 6.733 -9.835 2.037 1.00 78.06 111 THR A O 1
ATOM 891 N N . ASP A 1 112 ? 4.740 -9.618 1.017 1.00 75.50 112 ASP A N 1
ATOM 892 C CA . ASP A 1 112 ? 4.456 -11.054 0.918 1.00 75.50 112 ASP A CA 1
ATOM 893 C C . ASP A 1 112 ? 5.451 -11.752 -0.008 1.00 75.50 112 ASP A C 1
ATOM 895 O O . ASP A 1 112 ? 5.870 -12.876 0.246 1.00 75.50 112 ASP A O 1
ATOM 899 N N . GLN A 1 113 ? 5.910 -11.045 -1.040 1.00 66.25 113 GLN A N 1
ATOM 900 C CA . GLN A 1 113 ? 6.920 -11.552 -1.960 1.00 66.25 113 GLN A CA 1
ATOM 901 C C . GLN A 1 113 ? 8.355 -11.509 -1.390 1.00 66.25 113 GLN A C 1
ATOM 903 O O . GLN A 1 113 ? 9.309 -11.755 -2.122 1.00 66.25 113 GLN A O 1
ATOM 908 N N . GLN A 1 114 ? 8.541 -11.146 -0.110 1.00 59.69 114 GLN A N 1
ATOM 909 C CA . GLN A 1 114 ? 9.841 -10.987 0.574 1.00 59.69 114 GLN A CA 1
ATOM 910 C C . GLN A 1 114 ? 10.860 -10.073 -0.133 1.00 59.69 114 GLN A C 1
ATOM 912 O O . GLN A 1 114 ? 11.999 -9.957 0.314 1.00 59.69 114 GLN A O 1
ATOM 917 N N . PHE A 1 115 ? 10.466 -9.367 -1.196 1.00 64.38 115 PHE A N 1
ATOM 918 C CA . PHE A 1 115 ? 11.356 -8.463 -1.919 1.00 64.38 115 PHE A CA 1
ATOM 919 C C . PHE A 1 115 ? 11.845 -7.316 -1.032 1.00 64.38 115 PHE A C 1
ATOM 921 O O . PHE A 1 115 ? 12.954 -6.817 -1.226 1.00 64.38 115 PHE A O 1
ATOM 928 N N . PHE A 1 116 ? 11.032 -6.900 -0.054 1.00 73.50 116 PHE A N 1
ATOM 929 C CA . PHE A 1 116 ? 11.325 -5.748 0.784 1.00 73.50 116 PHE A CA 1
ATOM 930 C C . PHE A 1 116 ? 10.914 -5.971 2.235 1.00 73.50 116 PHE A C 1
ATOM 932 O O . PHE A 1 116 ? 9.772 -6.322 2.530 1.00 73.50 116 PHE A O 1
ATOM 939 N N . MET A 1 117 ? 11.819 -5.639 3.159 1.00 78.19 117 MET A N 1
ATOM 940 C CA . MET A 1 117 ? 11.423 -5.443 4.549 1.00 78.19 117 MET A CA 1
ATOM 941 C C . MET A 1 117 ? 10.584 -4.157 4.668 1.00 78.19 117 MET A C 1
ATOM 943 O O . MET A 1 117 ? 11.017 -3.089 4.197 1.00 78.19 117 MET A O 1
ATOM 947 N N . PRO A 1 118 ? 9.381 -4.227 5.269 1.00 78.62 118 PRO A N 1
ATOM 948 C CA . PRO A 1 118 ? 8.570 -3.045 5.513 1.00 78.62 118 PRO A CA 1
ATOM 94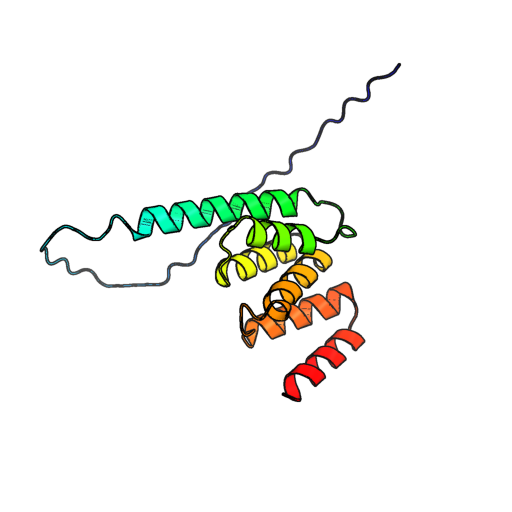9 C C . PRO A 1 118 ? 9.271 -2.161 6.545 1.00 78.62 118 PRO A C 1
ATOM 951 O O . PRO A 1 118 ? 9.723 -2.633 7.585 1.00 78.62 118 PRO A O 1
ATOM 954 N N . SER A 1 119 ? 9.376 -0.863 6.267 1.00 86.81 119 SER A N 1
ATOM 955 C CA . SER A 1 119 ? 9.789 0.091 7.297 1.00 86.81 119 SER A CA 1
ATOM 956 C C . SER A 1 119 ? 8.618 0.389 8.240 1.00 86.81 119 SER A C 1
ATOM 958 O O . SER A 1 119 ? 7.458 0.121 7.919 1.00 86.81 119 SER A O 1
ATOM 960 N N . ALA A 1 120 ? 8.892 1.044 9.371 1.00 88.19 120 ALA A N 1
ATOM 961 C CA . ALA A 1 120 ? 7.838 1.529 10.265 1.00 88.19 120 ALA A CA 1
ATOM 962 C C . ALA A 1 120 ? 6.817 2.434 9.541 1.00 88.19 120 ALA A C 1
ATOM 964 O O . ALA A 1 120 ? 5.619 2.369 9.816 1.00 88.19 120 ALA A O 1
ATOM 965 N N . SER A 1 121 ? 7.264 3.237 8.565 1.00 88.56 121 SER A N 1
ATOM 966 C CA . SER A 1 121 ? 6.360 4.054 7.747 1.00 88.56 121 SER A CA 1
ATOM 967 C C . SER A 1 121 ? 5.481 3.209 6.825 1.00 88.56 121 SER A C 1
ATOM 969 O O . SER A 1 121 ? 4.305 3.523 6.661 1.00 88.56 121 SER A O 1
ATOM 971 N N . ASP A 1 122 ? 6.025 2.137 6.242 1.00 89.00 122 ASP A N 1
ATOM 972 C CA . ASP A 1 122 ? 5.263 1.222 5.383 1.00 89.00 122 ASP A CA 1
ATOM 973 C C . ASP A 1 122 ? 4.195 0.481 6.198 1.00 89.00 122 ASP A C 1
ATOM 975 O O . ASP A 1 122 ? 3.040 0.393 5.778 1.00 89.00 122 ASP A O 1
ATOM 979 N N . ALA A 1 123 ? 4.559 0.024 7.400 1.00 90.38 123 ALA A N 1
ATOM 980 C CA . ALA A 1 123 ? 3.641 -0.624 8.329 1.00 90.38 123 ALA A CA 1
ATOM 981 C C . ALA A 1 123 ? 2.511 0.321 8.771 1.00 90.38 123 ALA A C 1
ATOM 983 O O . ALA A 1 123 ? 1.349 -0.079 8.756 1.00 90.38 123 ALA A O 1
ATOM 984 N N . ALA A 1 124 ? 2.820 1.586 9.080 1.00 92.38 124 ALA A N 1
ATOM 985 C CA . ALA A 1 124 ? 1.812 2.591 9.423 1.00 92.38 124 ALA A CA 1
ATOM 986 C C . ALA A 1 124 ? 0.856 2.888 8.254 1.00 92.38 124 ALA A C 1
ATOM 988 O O . ALA A 1 124 ? -0.349 3.044 8.453 1.00 92.38 124 ALA A O 1
ATOM 989 N N . VAL A 1 125 ? 1.369 2.936 7.018 1.00 92.38 125 VAL A N 1
ATOM 990 C CA . VAL A 1 125 ? 0.523 3.090 5.825 1.00 92.38 125 VAL A CA 1
ATOM 991 C C . VAL A 1 125 ? -0.383 1.875 5.645 1.00 92.38 125 VAL A C 1
ATOM 993 O O . VAL A 1 125 ? -1.566 2.058 5.368 1.00 92.38 125 VAL A O 1
ATOM 996 N N . ARG A 1 126 ? 0.129 0.651 5.823 1.00 93.12 126 ARG A N 1
ATOM 997 C CA . ARG A 1 126 ? -0.701 -0.558 5.753 1.00 93.12 126 ARG A CA 1
ATOM 998 C C . ARG A 1 126 ? -1.786 -0.563 6.823 1.00 93.12 126 ARG A C 1
ATOM 1000 O O . ARG A 1 126 ? -2.926 -0.867 6.500 1.00 93.12 126 ARG A O 1
ATOM 1007 N N . LEU A 1 127 ? -1.458 -0.166 8.049 1.00 94.62 127 LEU A N 1
ATOM 1008 C CA . LEU A 1 127 ? -2.420 -0.055 9.142 1.00 94.62 127 LEU A CA 1
ATOM 1009 C C . LEU A 1 127 ? -3.581 0.898 8.785 1.00 94.62 127 LEU A C 1
ATOM 1011 O O . LEU A 1 127 ? -4.742 0.526 8.930 1.00 94.62 127 LEU A O 1
ATOM 1015 N N . ASP A 1 128 ? -3.284 2.085 8.234 1.00 94.50 1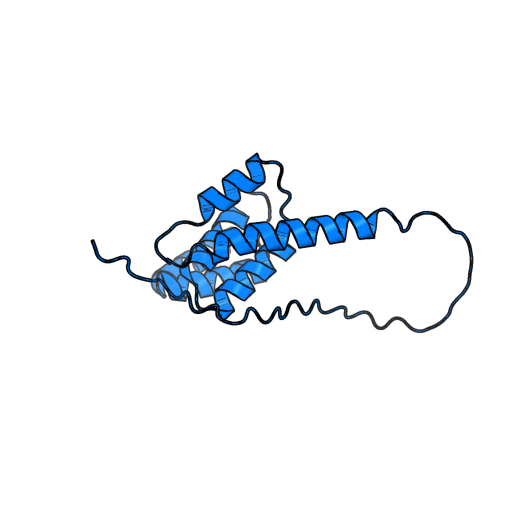28 ASP A N 1
ATOM 1016 C CA . ASP A 1 128 ? -4.309 3.031 7.735 1.00 94.50 128 ASP A CA 1
ATOM 1017 C C . ASP A 1 128 ? -5.138 2.454 6.577 1.00 94.50 128 ASP A C 1
ATOM 1019 O O . ASP A 1 128 ? -6.307 2.790 6.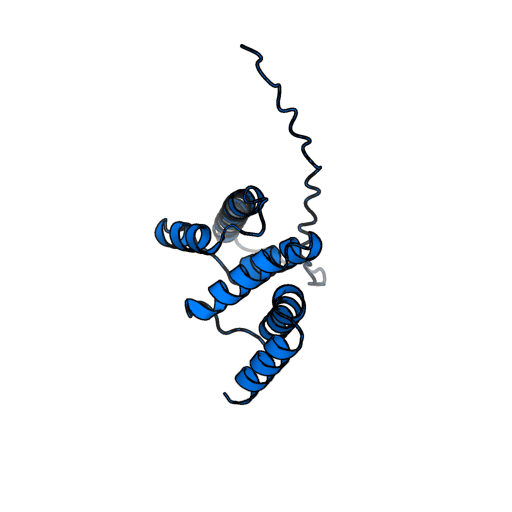407 1.00 94.50 128 ASP A O 1
ATOM 1023 N N . LEU A 1 129 ? -4.541 1.606 5.742 1.00 95.12 129 LEU A N 1
ATOM 1024 C CA . LEU A 1 129 ? -5.250 0.967 4.636 1.00 95.12 129 LEU A CA 1
ATOM 1025 C C . LEU A 1 129 ? -6.181 -0.146 5.124 1.00 95.12 129 LEU A C 1
ATOM 1027 O O . LEU A 1 129 ? -7.311 -0.228 4.648 1.00 95.12 129 LEU A O 1
ATOM 1031 N N . ILE A 1 130 ? -5.740 -0.961 6.084 1.00 95.19 130 ILE A N 1
ATOM 1032 C CA . ILE A 1 130 ? -6.560 -2.009 6.702 1.00 95.19 130 ILE A CA 1
ATOM 1033 C C . ILE A 1 130 ? -7.757 -1.378 7.411 1.00 95.19 130 ILE A C 1
ATOM 1035 O O . ILE A 1 130 ? -8.889 -1.785 7.153 1.00 95.19 130 ILE A O 1
ATOM 1039 N N . SER A 1 131 ? -7.541 -0.319 8.200 1.00 95.88 131 SER A N 1
ATOM 1040 C CA . SER A 1 131 ? -8.633 0.347 8.922 1.00 95.88 131 SER A CA 1
ATOM 1041 C C . SER A 1 131 ? -9.719 0.899 7.994 1.00 95.88 131 SER A C 1
ATOM 1043 O O . SER A 1 131 ? -10.898 0.884 8.338 1.00 95.88 131 SER A O 1
ATOM 1045 N N . LYS A 1 132 ? -9.338 1.342 6.789 1.00 93.88 132 LYS A N 1
ATOM 1046 C CA . LYS A 1 132 ? -10.258 1.881 5.775 1.00 93.88 132 LYS A CA 1
ATOM 1047 C C . LYS A 1 132 ? -10.981 0.831 4.944 1.00 93.88 132 LYS A C 1
ATOM 1049 O O . LYS A 1 132 ? -12.048 1.133 4.417 1.00 93.88 132 LYS A O 1
ATOM 1054 N N . VAL A 1 133 ? -10.376 -0.336 4.740 1.00 93.69 133 VAL A N 1
ATOM 1055 C CA . VAL A 1 133 ? -10.908 -1.372 3.839 1.00 93.69 133 VAL A CA 1
ATOM 1056 C C . VAL A 1 133 ? -11.626 -2.469 4.612 1.00 93.69 133 VAL A C 1
ATOM 1058 O O . VAL A 1 133 ? -12.678 -2.922 4.175 1.00 93.69 133 VAL A O 1
ATOM 1061 N N . GLN A 1 134 ? -11.044 -2.907 5.726 1.00 93.31 134 GLN A N 1
ATOM 1062 C CA . GLN A 1 134 ? -11.494 -4.070 6.490 1.00 93.31 134 GLN A CA 1
ATOM 1063 C C . GLN A 1 134 ? -12.157 -3.666 7.808 1.00 93.31 134 GLN A C 1
ATOM 1065 O O . GLN A 1 134 ? -13.139 -4.288 8.191 1.00 93.31 134 GLN A O 1
ATOM 1070 N N . GLY A 1 135 ? -11.686 -2.587 8.439 1.00 95.00 135 GLY A N 1
ATOM 1071 C CA . GLY A 1 135 ? -12.235 -2.081 9.695 1.00 95.00 135 GLY A CA 1
ATOM 1072 C C . GLY A 1 135 ? -11.179 -1.933 10.787 1.00 95.00 135 GLY A C 1
ATOM 1073 O O . GLY A 1 135 ? -10.009 -2.275 10.609 1.00 95.00 135 GLY A O 1
ATOM 1074 N N . ILE A 1 136 ? -11.596 -1.359 11.918 1.00 95.44 136 ILE A N 1
ATOM 1075 C CA . ILE A 1 136 ? -10.704 -1.036 13.043 1.00 95.44 136 ILE A CA 1
ATOM 1076 C C . ILE A 1 136 ? -10.196 -2.309 13.725 1.00 95.44 136 ILE A C 1
ATOM 1078 O O . ILE A 1 136 ? -9.005 -2.400 13.993 1.00 95.44 136 ILE A O 1
ATOM 1082 N N . GLU A 1 137 ? -11.063 -3.301 13.927 1.00 95.62 137 GLU A N 1
ATOM 1083 C CA . GLU A 1 137 ? -10.713 -4.584 14.555 1.00 95.62 137 GLU A CA 1
ATOM 1084 C C . GLU A 1 137 ? -9.551 -5.272 13.818 1.00 95.62 137 GLU A C 1
ATOM 1086 O O . GLU A 1 137 ? -8.530 -5.606 14.411 1.00 95.62 137 GLU A O 1
ATOM 1091 N N . GLN A 1 138 ? -9.629 -5.355 12.488 1.00 96.12 138 GLN A N 1
ATOM 1092 C CA . GLN A 1 138 ? -8.580 -5.963 11.665 1.00 96.12 138 GLN A CA 1
ATOM 1093 C C . GLN A 1 138 ? -7.285 -5.138 11.683 1.00 96.12 138 GLN A C 1
ATOM 1095 O O . GLN A 1 138 ? -6.187 -5.678 11.536 1.00 96.12 138 GLN A O 1
ATOM 1100 N N . ALA A 1 139 ? -7.390 -3.817 11.854 1.00 95.00 139 ALA A N 1
ATOM 1101 C CA . ALA A 1 139 ? -6.221 -2.961 12.003 1.00 95.00 139 ALA A CA 1
ATOM 1102 C C . ALA A 1 139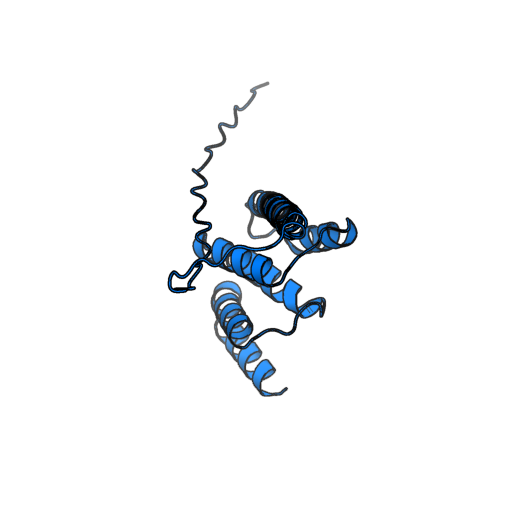 ? -5.526 -3.196 13.354 1.00 95.00 139 ALA A C 1
ATOM 1104 O O . ALA A 1 139 ? -4.299 -3.265 13.397 1.00 95.00 139 ALA A O 1
ATOM 1105 N N . GLU A 1 140 ? -6.283 -3.363 14.438 1.00 94.81 140 GLU A N 1
ATOM 1106 C CA . GLU A 1 140 ? -5.745 -3.704 15.760 1.00 94.81 140 GLU A CA 1
ATOM 1107 C C . GLU A 1 140 ? -5.053 -5.070 15.749 1.00 94.81 140 GLU A C 1
ATOM 1109 O O . GLU A 1 140 ? -3.921 -5.186 16.224 1.00 94.81 140 GLU A O 1
ATOM 1114 N N . ASP A 1 141 ? -5.663 -6.076 15.119 1.00 94.75 141 ASP A N 1
ATOM 1115 C CA . ASP A 1 141 ? -5.048 -7.394 14.935 1.00 94.75 141 ASP A CA 1
ATOM 1116 C C . ASP A 1 141 ? -3.708 -7.298 14.198 1.00 94.75 141 ASP A C 1
ATOM 1118 O O . ASP A 1 141 ? -2.696 -7.861 14.634 1.00 94.75 141 ASP A O 1
ATOM 1122 N N . TYR A 1 142 ? -3.662 -6.524 13.109 1.00 92.00 142 TYR A N 1
ATOM 1123 C CA . TYR A 1 142 ? -2.419 -6.277 12.386 1.00 92.00 142 TYR A CA 1
ATOM 1124 C C . TYR A 1 142 ? -1.380 -5.559 13.262 1.00 92.00 142 TYR A C 1
ATOM 1126 O O . TYR A 1 142 ? -0.218 -5.968 13.285 1.00 92.00 142 TYR A O 1
ATOM 1134 N N . PHE A 1 143 ? -1.777 -4.532 14.017 1.00 91.56 143 PHE A N 1
ATOM 1135 C CA . PHE A 1 143 ? -0.885 -3.811 14.929 1.00 91.56 143 PHE A CA 1
ATOM 1136 C C . PHE A 1 143 ? -0.278 -4.731 16.000 1.00 91.56 143 PHE A C 1
ATOM 1138 O O . PHE A 1 143 ? 0.923 -4.684 16.265 1.00 91.56 143 PHE A O 1
ATOM 1145 N N . ASN A 1 144 ? -1.080 -5.626 16.569 1.00 92.62 144 ASN A N 1
ATOM 1146 C CA . ASN A 1 144 ? -0.600 -6.599 17.546 1.00 92.62 144 ASN A CA 1
ATOM 1147 C C . ASN A 1 144 ? 0.351 -7.626 16.907 1.00 92.62 144 ASN A C 1
ATOM 1149 O O . ASN A 1 144 ? 1.325 -8.045 17.533 1.00 92.62 144 ASN A O 1
ATOM 1153 N N . SER A 1 145 ? 0.115 -8.003 15.644 1.00 87.75 145 SER A N 1
ATOM 1154 C CA . SER A 1 145 ? 0.980 -8.941 14.915 1.00 87.75 145 SER A CA 1
ATOM 1155 C C . SER A 1 145 ? 2.380 -8.380 14.631 1.00 87.75 145 SER A C 1
ATOM 1157 O O . SER A 1 145 ? 3.357 -9.124 14.703 1.00 87.75 145 SER A O 1
ATOM 1159 N N . ILE A 1 146 ? 2.498 -7.071 14.366 1.00 83.94 146 ILE A N 1
ATOM 1160 C CA . ILE A 1 146 ? 3.794 -6.427 14.095 1.00 83.94 146 ILE A CA 1
ATOM 1161 C C . ILE A 1 146 ? 4.618 -6.181 15.363 1.00 83.94 146 ILE A C 1
ATOM 1163 O O . ILE A 1 146 ? 5.829 -6.053 15.256 1.00 83.94 146 ILE A O 1
ATOM 1167 N N . GLN A 1 147 ? 3.992 -6.102 16.544 1.00 69.62 147 GLN A N 1
ATOM 1168 C CA . GLN A 1 147 ? 4.698 -5.939 17.824 1.00 69.62 147 GLN A CA 1
ATOM 1169 C C . GLN A 1 147 ? 5.251 -7.254 18.386 1.00 69.62 147 GLN A C 1
ATOM 1171 O O . GLN A 1 147 ? 6.091 -7.238 19.283 1.00 69.62 147 GLN A O 1
ATOM 1176 N N . LYS A 1 148 ? 4.735 -8.392 17.912 1.00 59.19 148 LYS A N 1
ATOM 1177 C CA . LYS A 1 148 ? 5.070 -9.723 18.431 1.00 59.19 148 LYS A CA 1
ATOM 1178 C C . LYS A 1 148 ? 6.294 -10.357 17.748 1.00 59.19 148 LYS A C 1
ATOM 1180 O O . LYS A 1 148 ? 6.735 -11.414 18.192 1.00 59.19 148 LYS A O 1
ATOM 1185 N N . ASN A 1 149 ? 6.814 -9.724 16.696 1.00 49.50 149 ASN A N 1
ATOM 1186 C CA . ASN A 1 149 ? 8.064 -10.061 16.003 1.00 49.50 149 ASN A CA 1
ATOM 1187 C C . ASN A 1 149 ? 9.141 -9.024 16.323 1.00 49.50 149 ASN A C 1
ATOM 1189 O O . ASN A 1 149 ? 10.326 -9.418 16.334 1.00 49.50 149 ASN A O 1
#

Foldseek 3Di:
DDDDDDPDDDDDPPPPPPDDPPDPDDDDDDDDDDDDPPPPVVVVVVLVVLLVVLLVVVVVPVDLVDQSLVSVVVCVVVVNDDDPVSLVVSLVVCVVVVSLSRSLNSLCSCPVVVPDDQDPVSLVSNLVSCCSPPRNVVSVVSVVVVVVD

Organism: NCBI:txid1000413

pLDDT: mean 70.28, std 21.39, range [30.55, 96.12]